Protein AF-A0A7R9LM05-F1 (afdb_monomer)

pLDDT: mean 73.04, std 13.44, range [50.22, 97.44]

Sequence (93 aa):
MIHQQMYYYTLIHRKMNKSDKIRHKLLAIFAGPGWRPGGPRLGFMEEIPDAVDEDTPRLELPLWQVLYTSFTCIVTLIGFYLFANHSQVFAHD

Organism: NCBI:txid334625

Structure (mmCIF, N/CA/C/O backbone):
data_AF-A0A7R9LM05-F1
#
_entry.id   AF-A0A7R9LM05-F1
#
loop_
_atom_site.group_PDB
_atom_site.id
_atom_site.type_symbol
_atom_site.label_atom_id
_atom_site.label_alt_id
_atom_site.label_comp_id
_atom_site.label_asym_id
_atom_site.label_entity_id
_atom_site.label_seq_id
_atom_site.pdbx_PDB_ins_code
_atom_site.Cartn_x
_atom_site.Cartn_y
_atom_site.Cartn_z
_atom_site.occupancy
_atom_site.B_iso_or_equiv
_atom_site.auth_seq_id
_atom_site.auth_comp_id
_atom_site.auth_asym_id
_atom_site.auth_atom_id
_atom_site.pdbx_PDB_model_num
ATOM 1 N N . MET A 1 1 ? -11.504 -3.646 0.921 1.00 52.09 1 MET A N 1
ATOM 2 C CA . MET A 1 1 ? -10.086 -3.704 1.351 1.00 52.09 1 MET A CA 1
ATOM 3 C C . MET A 1 1 ? -9.720 -2.633 2.382 1.00 52.09 1 MET A C 1
ATOM 5 O O . MET A 1 1 ? -9.426 -3.019 3.502 1.00 52.09 1 MET A O 1
ATOM 9 N N . ILE A 1 2 ? -9.801 -1.319 2.098 1.00 62.53 2 ILE A N 1
ATOM 10 C CA . ILE A 1 2 ? -9.422 -0.273 3.086 1.00 62.53 2 ILE A CA 1
ATOM 11 C C . ILE A 1 2 ? -10.274 -0.346 4.360 1.00 62.53 2 ILE A C 1
ATOM 13 O O . ILE A 1 2 ? -9.732 -0.306 5.454 1.00 62.53 2 ILE A O 1
ATOM 17 N N . HIS A 1 3 ? -11.593 -0.531 4.252 1.00 59.00 3 HIS A N 1
ATOM 18 C CA . HIS A 1 3 ? -12.458 -0.610 5.436 1.00 59.00 3 HIS A CA 1
ATOM 19 C C . HIS A 1 3 ? -12.091 -1.776 6.373 1.00 59.00 3 HIS A C 1
ATOM 21 O O . HIS A 1 3 ? -12.025 -1.582 7.583 1.00 59.00 3 HIS A O 1
ATOM 27 N N . GLN A 1 4 ? -11.750 -2.947 5.824 1.00 63.44 4 GLN A N 1
ATOM 28 C CA . GLN A 1 4 ? -11.276 -4.093 6.608 1.00 63.44 4 GLN A CA 1
ATOM 29 C C . GLN A 1 4 ? -9.912 -3.829 7.241 1.00 63.44 4 GLN A C 1
ATOM 31 O O . GLN A 1 4 ? -9.725 -4.131 8.416 1.00 63.44 4 GLN A O 1
ATOM 36 N N . GLN A 1 5 ? -8.977 -3.221 6.505 1.00 66.25 5 GLN A N 1
ATOM 37 C CA . GLN A 1 5 ? -7.671 -2.853 7.056 1.00 66.25 5 GLN A CA 1
ATOM 38 C C . GLN A 1 5 ? -7.799 -1.813 8.177 1.00 66.25 5 GL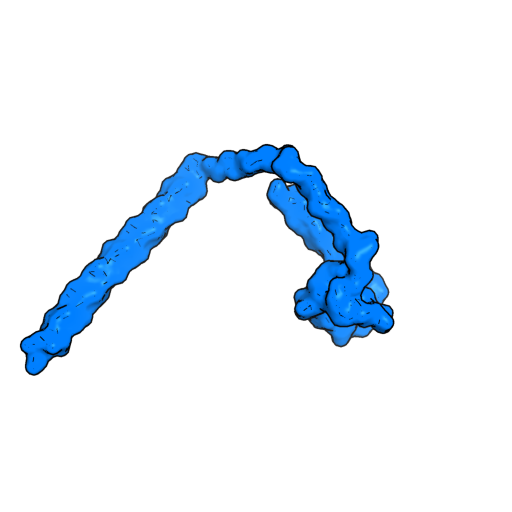N A C 1
ATOM 40 O O . GLN A 1 5 ? -7.146 -1.943 9.209 1.00 66.25 5 GLN A O 1
ATOM 45 N N . MET A 1 6 ? -8.691 -0.832 8.027 1.00 69.88 6 MET A N 1
ATOM 46 C CA . MET A 1 6 ? -8.970 0.180 9.050 1.00 69.88 6 MET A CA 1
ATOM 47 C C . MET A 1 6 ? -9.679 -0.426 10.268 1.00 69.88 6 MET A C 1
ATOM 49 O O . MET A 1 6 ? -9.328 -0.117 11.407 1.00 69.88 6 MET A O 1
ATOM 53 N N . TYR A 1 7 ? -10.627 -1.340 10.056 1.00 72.12 7 TYR A N 1
ATOM 54 C CA . TYR A 1 7 ? -11.270 -2.092 11.133 1.00 72.12 7 TYR A CA 1
ATOM 55 C C . TYR A 1 7 ? -10.244 -2.924 11.920 1.00 72.12 7 TYR A C 1
ATOM 57 O O . TYR A 1 7 ? -10.162 -2.819 13.145 1.00 72.12 7 TYR A O 1
ATOM 65 N N . TYR A 1 8 ? -9.366 -3.648 11.225 1.00 68.75 8 TYR A N 1
ATOM 66 C CA . TYR A 1 8 ? -8.270 -4.390 11.850 1.00 68.75 8 TYR A CA 1
ATOM 67 C C . TYR A 1 8 ? -7.308 -3.480 12.619 1.00 68.75 8 TYR A C 1
ATOM 69 O O . TYR A 1 8 ? -6.938 -3.778 13.757 1.00 68.75 8 TYR A O 1
ATOM 77 N N . TYR A 1 9 ? -6.932 -2.345 12.033 1.00 71.31 9 TYR A N 1
ATOM 78 C CA . TYR A 1 9 ? -6.035 -1.385 12.667 1.00 71.31 9 TYR A CA 1
ATOM 79 C C . TYR A 1 9 ? -6.633 -0.806 13.956 1.00 71.31 9 TYR A C 1
ATOM 81 O O . TYR A 1 9 ? -5.957 -0.736 14.983 1.00 71.31 9 TYR A O 1
ATOM 89 N N . THR A 1 10 ? -7.919 -0.445 13.942 1.00 74.00 10 THR A N 1
ATOM 90 C CA . THR A 1 10 ? -8.602 0.085 15.134 1.00 74.00 10 THR A CA 1
ATOM 91 C C . THR A 1 10 ? -8.727 -0.956 16.248 1.00 74.00 10 THR A C 1
ATOM 93 O O . THR A 1 10 ? -8.549 -0.612 17.421 1.00 74.00 10 THR A O 1
ATOM 96 N N . LEU A 1 11 ? -8.941 -2.234 15.915 1.00 71.44 11 LEU A N 1
ATOM 97 C CA . LEU A 1 11 ? -8.923 -3.333 16.886 1.00 71.44 11 LEU A CA 1
ATOM 98 C C . LEU A 1 11 ? -7.556 -3.479 17.563 1.00 71.44 11 LEU A C 1
ATOM 100 O O . LEU A 1 11 ? -7.484 -3.533 18.796 1.00 71.44 11 LEU A O 1
ATOM 104 N N . ILE A 1 12 ? -6.479 -3.480 16.774 1.00 71.88 12 ILE A N 1
ATOM 105 C CA . ILE A 1 12 ? -5.104 -3.571 17.282 1.00 71.88 12 ILE A CA 1
ATOM 106 C C . ILE A 1 12 ? -4.786 -2.352 18.149 1.00 71.88 12 ILE A C 1
ATOM 108 O O . ILE A 1 12 ? -4.323 -2.506 19.278 1.00 71.88 12 ILE A O 1
ATOM 112 N N . HIS A 1 13 ? -5.097 -1.144 17.678 1.00 70.81 13 HIS A N 1
ATOM 113 C CA . HIS A 1 13 ? -4.827 0.093 18.408 1.00 70.81 13 HIS A CA 1
ATOM 114 C C . HIS A 1 13 ? -5.562 0.145 19.755 1.00 70.81 13 HIS A C 1
ATOM 116 O O . HIS A 1 13 ? -4.970 0.476 20.786 1.00 70.81 13 HIS A O 1
ATOM 122 N N . ARG A 1 14 ? -6.831 -0.277 19.790 1.00 71.75 14 ARG A N 1
ATOM 123 C CA . ARG A 1 14 ? -7.609 -0.385 21.033 1.00 71.75 14 ARG A CA 1
ATOM 124 C C . ARG A 1 14 ? -7.009 -1.411 22.001 1.00 71.75 14 ARG A C 1
ATOM 126 O O . ARG A 1 14 ? -6.988 -1.169 23.207 1.00 71.75 14 ARG A O 1
ATOM 133 N N . LYS A 1 15 ? -6.503 -2.538 21.492 1.00 66.69 15 LYS A N 1
ATOM 134 C CA . LYS A 1 15 ? -5.858 -3.598 22.291 1.00 66.69 15 LYS A CA 1
ATOM 135 C C . LYS A 1 15 ? -4.494 -3.160 22.834 1.00 66.69 15 LYS A C 1
ATOM 137 O O . LYS A 1 15 ? -4.188 -3.404 24.003 1.00 66.69 15 LYS A O 1
ATOM 142 N N . MET A 1 16 ? -3.719 -2.431 22.030 1.00 66.81 16 MET A N 1
ATOM 143 C CA . MET A 1 16 ? -2.472 -1.801 22.465 1.00 66.81 16 MET A CA 1
ATOM 144 C C . MET A 1 16 ? -2.720 -0.776 23.573 1.00 66.81 16 MET A C 1
ATOM 146 O O . MET A 1 16 ? -1.980 -0.768 24.553 1.00 66.81 16 MET A O 1
ATOM 150 N N . ASN A 1 17 ? -3.765 0.051 23.466 1.00 70.81 17 ASN A N 1
ATOM 151 C CA . ASN A 1 17 ? -4.044 1.084 24.466 1.00 70.81 17 ASN A CA 1
ATOM 152 C C . ASN A 1 17 ? -4.528 0.518 25.816 1.00 70.81 17 ASN A C 1
ATOM 154 O O . ASN A 1 17 ? -4.300 1.129 26.851 1.00 70.81 17 ASN A O 1
ATOM 158 N N . LYS A 1 18 ? -5.138 -0.675 25.823 1.00 69.69 18 LYS A N 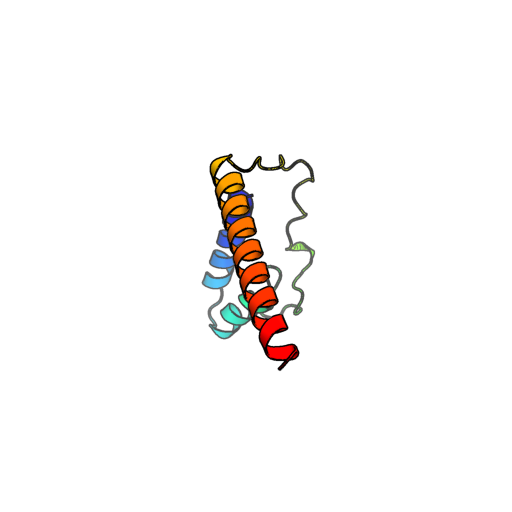1
ATOM 159 C CA . LYS A 1 18 ? -5.509 -1.397 27.057 1.00 69.69 18 LYS A CA 1
ATOM 160 C C . LYS A 1 18 ? -4.334 -2.095 27.754 1.00 69.69 18 LYS A C 1
ATOM 162 O O . LYS A 1 18 ? -4.494 -2.572 28.871 1.00 69.69 18 LYS A O 1
ATOM 167 N N . SER A 1 19 ? -3.179 -2.212 27.098 1.00 63.91 19 SER A N 1
ATOM 168 C CA . SER A 1 19 ? -2.017 -2.919 27.643 1.00 63.91 19 SER A CA 1
ATOM 169 C C . SER A 1 19 ? -1.069 -1.946 28.351 1.00 63.91 19 SER A C 1
ATOM 171 O O . SER A 1 19 ? -0.390 -1.158 27.693 1.00 63.91 19 SER A O 1
ATOM 173 N N . ASP A 1 20 ? -0.969 -2.048 29.679 1.00 65.81 20 ASP A N 1
ATOM 174 C CA . ASP A 1 20 ? -0.161 -1.145 30.523 1.00 65.81 20 ASP A CA 1
ATOM 175 C C . ASP A 1 20 ? 1.359 -1.249 30.293 1.00 65.81 20 ASP A C 1
ATOM 177 O O . ASP A 1 20 ? 2.110 -0.316 30.567 1.00 65.81 20 ASP A O 1
ATOM 181 N N . LYS A 1 21 ? 1.855 -2.378 29.762 1.00 76.00 21 LYS A N 1
ATOM 182 C CA . LYS A 1 21 ? 3.301 -2.608 29.575 1.00 76.00 21 LYS A CA 1
ATOM 183 C C . LYS A 1 21 ? 3.712 -2.477 28.111 1.00 76.00 21 LYS A C 1
ATOM 185 O O . LYS A 1 21 ? 3.214 -3.197 27.247 1.00 76.00 21 LYS A O 1
ATOM 190 N N . ILE A 1 22 ? 4.732 -1.657 27.850 1.00 74.69 22 ILE A N 1
ATOM 191 C CA . ILE A 1 22 ? 5.340 -1.450 26.519 1.00 74.69 22 ILE A CA 1
ATOM 192 C C . ILE A 1 22 ? 5.806 -2.777 25.892 1.00 74.69 22 ILE A C 1
ATOM 194 O O . ILE A 1 22 ? 5.624 -3.003 24.698 1.00 74.69 22 ILE A O 1
ATOM 198 N N . ARG A 1 23 ? 6.314 -3.712 26.707 1.00 70.75 23 ARG A N 1
ATOM 199 C CA . ARG A 1 23 ? 6.706 -5.060 26.260 1.00 70.75 23 ARG A CA 1
ATOM 200 C C . ARG A 1 23 ? 5.541 -5.835 25.631 1.00 70.75 23 ARG A C 1
ATOM 202 O O . ARG A 1 23 ? 5.751 -6.564 24.668 1.00 70.75 23 ARG A O 1
ATOM 209 N N . HIS A 1 24 ? 4.321 -5.665 26.141 1.00 67.88 24 HIS A N 1
ATOM 210 C CA . HIS A 1 24 ? 3.128 -6.297 25.572 1.00 67.88 24 HIS A CA 1
ATOM 211 C C . HIS A 1 24 ? 2.674 -5.610 24.278 1.00 67.88 24 HIS A C 1
ATOM 213 O O . HIS A 1 24 ? 2.182 -6.289 23.384 1.00 67.88 24 HIS A O 1
ATOM 219 N N . LYS A 1 25 ? 2.915 -4.301 24.124 1.00 69.06 25 LYS A N 1
ATOM 220 C CA . LYS A 1 25 ? 2.649 -3.582 22.867 1.00 69.06 25 LYS A CA 1
ATOM 221 C C . LYS A 1 25 ? 3.564 -4.063 21.737 1.00 69.06 25 LYS A C 1
ATOM 223 O O . LYS A 1 25 ? 3.081 -4.353 20.651 1.00 69.06 25 LYS A O 1
ATOM 228 N N . LEU A 1 26 ? 4.861 -4.228 22.011 1.00 73.06 26 LEU A N 1
ATOM 229 C CA . LEU A 1 26 ? 5.814 -4.765 21.029 1.00 73.06 26 LEU A CA 1
ATOM 230 C C . LEU A 1 26 ? 5.499 -6.222 20.671 1.00 73.06 26 LEU A C 1
ATOM 232 O O . LEU A 1 26 ? 5.455 -6.568 19.494 1.00 73.06 26 LEU A O 1
ATOM 236 N N . LEU A 1 27 ? 5.216 -7.066 21.668 1.00 70.62 27 LEU A N 1
ATOM 237 C CA . LEU A 1 27 ? 4.830 -8.459 21.423 1.00 70.62 27 LEU A CA 1
ATOM 238 C C . LEU A 1 27 ? 3.552 -8.573 20.586 1.00 70.62 27 LEU A C 1
ATOM 240 O O . LEU A 1 27 ? 3.503 -9.437 19.723 1.00 70.62 27 LEU A O 1
ATOM 244 N N . ALA A 1 28 ? 2.566 -7.691 20.767 1.00 67.88 28 ALA A N 1
ATOM 245 C CA . ALA A 1 28 ? 1.358 -7.679 19.940 1.00 67.88 28 ALA A CA 1
ATOM 246 C C . ALA A 1 28 ? 1.641 -7.356 18.459 1.00 67.88 28 ALA A C 1
ATOM 248 O O . ALA A 1 28 ? 0.969 -7.888 17.581 1.00 67.88 28 ALA A O 1
ATOM 249 N N . ILE A 1 29 ? 2.652 -6.529 18.169 1.00 72.44 29 ILE A N 1
ATOM 250 C CA . ILE A 1 29 ? 3.069 -6.222 16.791 1.00 72.44 29 ILE A CA 1
ATOM 251 C C . ILE A 1 29 ? 3.787 -7.426 16.165 1.00 72.44 29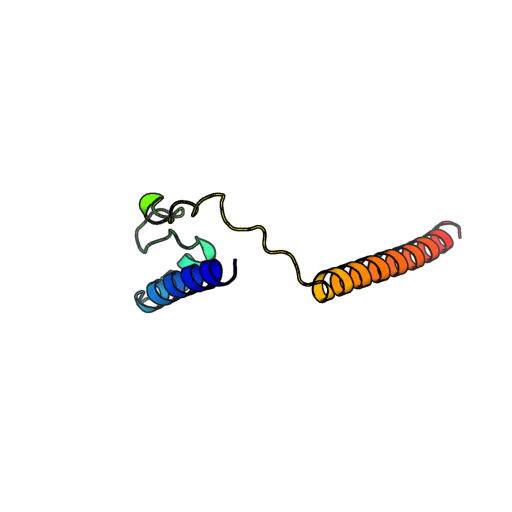 ILE A C 1
ATOM 253 O O . ILE A 1 29 ? 3.489 -7.794 15.034 1.00 72.44 29 ILE A O 1
ATOM 257 N N . PHE A 1 30 ? 4.696 -8.073 16.903 1.00 71.88 30 PHE A N 1
ATOM 258 C CA . PHE A 1 30 ? 5.472 -9.212 16.389 1.00 71.88 30 PHE A CA 1
ATOM 259 C C . PHE A 1 30 ? 4.696 -10.537 16.345 1.00 71.88 30 PHE A C 1
ATOM 261 O O . PHE A 1 30 ? 4.969 -11.377 15.491 1.00 71.88 30 PHE A O 1
ATOM 268 N N . ALA A 1 31 ? 3.768 -10.757 17.276 1.00 71.44 31 ALA A N 1
ATOM 269 C CA . ALA A 1 31 ? 2.971 -11.982 17.373 1.00 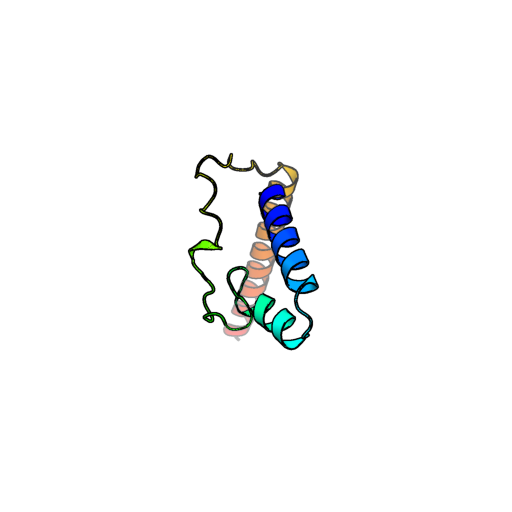71.44 31 ALA A CA 1
ATOM 270 C C . ALA A 1 31 ? 1.642 -11.892 16.607 1.00 71.44 31 ALA A C 1
ATOM 272 O O . ALA A 1 31 ? 1.003 -12.913 16.362 1.00 71.44 31 ALA A O 1
ATOM 273 N N . GLY A 1 32 ? 1.243 -10.687 16.200 1.00 67.12 32 GLY A N 1
ATOM 274 C CA . GLY A 1 32 ? 0.035 -10.454 15.427 1.00 67.12 32 GLY A CA 1
ATOM 275 C C . GLY A 1 32 ? -1.233 -10.264 16.274 1.00 67.12 32 GLY A C 1
ATOM 276 O O . GLY A 1 32 ? -1.220 -10.345 17.506 1.00 67.12 32 GLY A O 1
ATOM 277 N N . PRO A 1 33 ? -2.365 -9.990 15.605 1.00 63.12 33 PRO A N 1
ATOM 278 C CA . PRO A 1 33 ? -3.592 -9.479 16.227 1.00 63.12 33 PRO A CA 1
ATOM 279 C C . PRO A 1 33 ? -4.277 -10.448 17.210 1.00 63.12 33 PRO A C 1
ATOM 281 O O . PRO A 1 33 ? -4.959 -10.000 18.139 1.00 63.12 33 PRO A O 1
ATOM 284 N N . GLY A 1 34 ? -4.063 -11.759 17.058 1.00 62.12 34 GLY A N 1
ATOM 285 C CA . GLY A 1 34 ? -4.622 -12.779 17.953 1.00 62.12 34 GLY A CA 1
ATOM 286 C C . GLY A 1 34 ? -3.946 -12.848 19.328 1.00 62.12 34 GLY A C 1
ATOM 287 O O . GLY A 1 34 ? -4.479 -13.456 20.255 1.00 62.12 34 GLY A O 1
ATOM 288 N N . TRP A 1 35 ? -2.773 -12.237 19.506 1.00 70.00 35 TRP A N 1
ATOM 289 C CA . TRP A 1 35 ? -1.975 -12.399 20.721 1.00 70.00 35 TRP A CA 1
ATOM 290 C C . TRP A 1 35 ? -2.556 -11.633 21.929 1.00 70.00 35 TRP A C 1
ATOM 292 O O . TRP A 1 35 ? -3.027 -10.500 21.801 1.00 70.00 35 TRP A O 1
ATOM 302 N N . ARG A 1 36 ? -2.514 -12.231 23.129 1.00 64.12 36 ARG A N 1
ATOM 303 C CA . ARG A 1 36 ? -2.946 -11.622 24.407 1.00 64.12 36 ARG A CA 1
ATOM 304 C C . ARG A 1 36 ? -1.848 -11.764 25.471 1.00 64.12 36 ARG A C 1
ATOM 306 O O . ARG A 1 36 ? -1.130 -12.765 25.460 1.00 64.12 36 ARG A O 1
ATOM 313 N N . PRO A 1 37 ? -1.718 -10.816 26.420 1.00 62.25 37 PRO A N 1
ATOM 314 C CA . PRO A 1 37 ? -0.770 -10.948 27.523 1.00 62.25 37 PRO A CA 1
ATOM 315 C C . PRO A 1 37 ? -1.120 -12.178 28.374 1.00 62.25 37 PRO A C 1
ATOM 317 O O . PRO A 1 37 ? -2.210 -12.262 28.927 1.00 62.25 37 PRO A O 1
ATOM 320 N N . GLY A 1 38 ? -0.196 -13.141 28.440 1.00 65.56 38 GLY A N 1
ATOM 321 C CA . GLY A 1 38 ? -0.401 -14.435 29.107 1.00 65.56 38 GLY A CA 1
ATOM 322 C C . GLY A 1 38 ? -0.984 -15.542 28.216 1.00 65.56 38 GLY A C 1
ATOM 323 O O . GLY A 1 38 ? -1.123 -16.665 28.686 1.00 65.56 38 GLY A O 1
ATOM 324 N N . GLY A 1 39 ? -1.300 -15.253 26.948 1.00 66.12 39 GLY A N 1
ATOM 325 C CA . GLY A 1 39 ? -1.797 -16.231 25.976 1.00 66.12 39 GLY A CA 1
ATOM 326 C C . GLY A 1 39 ? -0.704 -16.847 25.084 1.00 66.12 39 GLY A C 1
ATOM 327 O O . GLY A 1 39 ? 0.437 -16.368 25.071 1.00 66.12 39 GLY A O 1
ATOM 328 N N . PRO A 1 40 ? -1.044 -17.895 24.308 1.00 63.66 40 PRO A N 1
ATOM 329 C CA . PRO A 1 40 ? -0.133 -18.533 23.357 1.00 63.66 40 PRO A CA 1
ATOM 330 C C . PRO A 1 40 ? 0.432 -17.538 22.334 1.00 63.66 40 PRO A C 1
ATOM 332 O O . PRO A 1 40 ? -0.242 -16.584 21.944 1.00 63.66 40 PRO A O 1
ATOM 335 N N . ARG A 1 41 ? 1.655 -17.786 21.835 1.00 60.59 41 ARG A N 1
ATOM 336 C CA . ARG A 1 41 ? 2.317 -16.937 20.817 1.00 60.59 41 ARG A CA 1
ATOM 337 C C . ARG A 1 41 ? 1.462 -16.746 19.557 1.00 60.59 41 ARG A C 1
ATOM 339 O O . ARG A 1 41 ? 1.547 -15.695 18.943 1.00 60.59 41 ARG A O 1
ATOM 346 N N . LEU A 1 42 ? 0.651 -17.743 19.202 1.00 60.28 42 LEU A N 1
ATOM 347 C CA . LEU A 1 42 ? -0.226 -17.729 18.028 1.00 60.28 42 LEU A CA 1
ATOM 348 C C . LEU A 1 42 ? -1.575 -17.028 18.261 1.00 60.28 42 LEU A C 1
ATOM 350 O O . LEU A 1 42 ? -2.368 -16.914 17.333 1.00 60.28 42 LEU A O 1
ATOM 354 N N . GLY A 1 43 ? -1.832 -16.550 19.482 1.00 64.50 43 GLY A N 1
ATOM 355 C CA . GLY A 1 43 ? -3.141 -16.037 19.853 1.00 64.50 43 GLY A CA 1
ATOM 356 C C . GLY A 1 43 ? -4.205 -17.121 19.983 1.00 64.50 43 GLY A C 1
ATOM 357 O O . GLY A 1 43 ? -3.930 -18.306 19.802 1.00 64.50 43 GLY A O 1
ATOM 358 N N . PHE A 1 44 ? -5.422 -16.713 20.332 1.00 64.38 44 PHE A N 1
ATOM 359 C CA . PHE A 1 44 ? -6.582 -17.603 20.303 1.00 64.38 44 PHE A CA 1
ATOM 360 C C . PHE A 1 44 ? -7.224 -17.508 18.921 1.00 64.38 44 PHE A C 1
ATOM 362 O O . PHE A 1 44 ? -7.540 -16.405 18.475 1.00 64.38 44 PHE A O 1
ATOM 369 N N . MET A 1 45 ? -7.403 -18.649 18.249 1.00 59.47 45 MET A N 1
ATOM 370 C CA . MET A 1 45 ? -8.024 -18.695 16.917 1.00 59.47 45 MET A CA 1
ATOM 371 C C . MET A 1 45 ? -9.443 -18.113 16.934 1.00 59.47 45 MET A C 1
ATOM 373 O O . MET A 1 45 ? -9.835 -17.469 15.976 1.00 59.47 45 MET A O 1
ATOM 377 N N . GLU A 1 46 ? -10.148 -18.222 18.062 1.00 62.84 46 GLU A N 1
ATOM 378 C CA . GLU A 1 46 ? -11.487 -17.652 18.292 1.00 62.84 46 GLU A CA 1
ATOM 379 C C . GLU A 1 46 ? -11.529 -16.112 18.249 1.00 62.84 46 GLU A C 1
ATOM 381 O O . GLU A 1 46 ? -12.599 -15.521 18.150 1.00 62.84 46 GLU A O 1
ATOM 386 N N . GLU A 1 47 ? -10.381 -15.436 18.381 1.00 61.62 47 GLU A N 1
ATOM 387 C CA . GLU A 1 47 ? -10.282 -13.971 18.303 1.00 61.62 47 GLU A CA 1
ATOM 388 C C . GLU A 1 47 ? -9.844 -13.488 16.913 1.00 61.62 47 GLU A C 1
ATOM 390 O O . GLU A 1 47 ? -9.852 -12.284 16.640 1.00 61.62 47 GLU A O 1
ATOM 395 N N . ILE A 1 48 ? -9.439 -14.406 16.034 1.00 66.12 48 ILE A N 1
ATOM 396 C CA . ILE A 1 48 ? -9.225 -14.096 14.627 1.00 66.12 48 ILE A CA 1
ATOM 397 C C . ILE A 1 48 ? -10.629 -14.012 14.028 1.00 66.12 48 ILE A C 1
ATOM 399 O O . ILE A 1 48 ? -11.329 -15.020 14.050 1.00 66.12 48 ILE A O 1
ATOM 403 N N . PRO A 1 49 ? -11.091 -12.837 13.563 1.00 62.97 49 PRO A N 1
ATOM 404 C CA . PRO A 1 49 ? -12.385 -12.780 12.908 1.0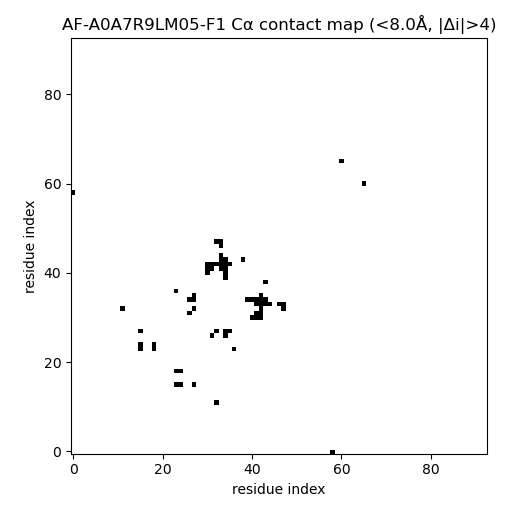0 62.97 49 PRO A CA 1
ATOM 405 C C . PRO A 1 49 ? -12.335 -13.732 11.714 1.00 62.97 49 PRO A C 1
ATOM 407 O O . PRO A 1 49 ? -11.367 -13.693 10.946 1.00 62.97 49 PRO A O 1
ATOM 410 N N . ASP A 1 50 ? -13.348 -14.594 11.603 1.00 62.53 50 ASP A N 1
ATOM 411 C CA . ASP A 1 50 ? -13.516 -15.464 10.445 1.00 62.53 50 ASP A CA 1
ATOM 412 C C . ASP A 1 50 ? -13.359 -14.611 9.190 1.00 62.53 50 ASP A C 1
ATOM 414 O O . ASP A 1 50 ? -13.839 -13.470 9.143 1.00 62.53 50 ASP A O 1
ATOM 418 N N . ALA A 1 51 ? -12.583 -15.115 8.227 1.00 59.16 51 ALA A N 1
ATOM 419 C CA . ALA A 1 51 ? -12.301 -14.397 6.997 1.00 59.16 51 ALA A CA 1
ATOM 420 C C . ALA A 1 51 ? -13.641 -14.015 6.367 1.00 59.16 51 ALA A C 1
ATOM 422 O O . ALA A 1 51 ? -14.357 -14.872 5.862 1.00 59.16 51 ALA A O 1
ATOM 423 N N . VAL A 1 52 ? -13.990 -12.732 6.495 1.00 55.41 52 VAL A N 1
ATOM 424 C CA . VAL A 1 52 ? -15.222 -12.163 5.957 1.00 55.41 52 VAL A CA 1
ATOM 425 C C . VAL A 1 52 ? -15.292 -12.570 4.495 1.00 55.41 52 VAL A C 1
ATOM 427 O O . VAL A 1 52 ? -14.336 -12.314 3.763 1.00 55.41 52 VAL A O 1
ATOM 430 N N . ASP A 1 53 ? -16.397 -13.233 4.174 1.00 52.75 53 ASP A N 1
ATOM 431 C CA . ASP A 1 53 ? -16.756 -13.943 2.952 1.00 52.75 53 ASP A CA 1
ATOM 432 C C . ASP A 1 53 ? -15.958 -13.586 1.682 1.00 52.75 53 ASP A C 1
ATOM 434 O O . ASP A 1 53 ? -15.691 -12.420 1.365 1.00 52.75 53 ASP A O 1
ATOM 438 N N . GLU A 1 54 ? -15.664 -14.627 0.892 1.00 56.62 54 GLU A N 1
ATOM 439 C CA . GLU A 1 54 ? -15.066 -14.576 -0.457 1.00 56.62 54 GLU A CA 1
ATOM 440 C C . GLU A 1 54 ? -15.771 -13.607 -1.430 1.00 56.62 54 GLU A C 1
ATOM 442 O O . GLU A 1 54 ? -15.205 -13.255 -2.464 1.00 56.62 54 GLU A O 1
ATOM 447 N N . ASP A 1 55 ? -16.950 -13.097 -1.074 1.00 55.72 55 ASP A N 1
ATOM 448 C CA . ASP A 1 55 ? -17.725 -12.093 -1.806 1.00 55.72 55 ASP A CA 1
ATOM 449 C C . ASP A 1 55 ? -17.213 -10.655 -1.629 1.00 55.72 55 ASP A C 1
ATOM 451 O O . ASP A 1 55 ? -17.937 -9.682 -1.864 1.00 55.72 55 ASP A O 1
ATOM 455 N N . THR A 1 56 ? -15.950 -10.464 -1.234 1.00 60.34 56 THR A N 1
ATOM 456 C CA . THR A 1 56 ? -15.363 -9.125 -1.300 1.00 60.34 56 THR A CA 1
ATOM 457 C C . THR A 1 56 ? -15.221 -8.752 -2.781 1.00 60.34 56 THR A C 1
ATOM 459 O O . THR A 1 56 ? -14.431 -9.390 -3.482 1.00 60.34 56 THR A O 1
ATOM 462 N N . PRO A 1 57 ? -15.937 -7.729 -3.299 1.00 57.44 57 PRO A N 1
ATOM 463 C CA . PRO A 1 57 ? -15.819 -7.364 -4.700 1.00 57.44 57 PRO A CA 1
ATOM 464 C C . PRO A 1 57 ? -14.357 -7.035 -4.976 1.00 57.44 57 PRO A C 1
ATOM 466 O O . PRO A 1 57 ? -13.744 -6.220 -4.275 1.00 57.44 57 PRO A O 1
ATOM 469 N N . ARG A 1 58 ? -13.793 -7.735 -5.964 1.00 59.12 58 ARG A N 1
ATOM 470 C CA . ARG A 1 58 ? -12.425 -7.546 -6.439 1.00 59.12 58 ARG A CA 1
ATOM 471 C C . ARG A 1 58 ? -12.298 -6.062 -6.764 1.00 59.12 58 ARG A C 1
ATOM 473 O O . ARG A 1 58 ? -12.922 -5.590 -7.705 1.00 59.12 58 ARG A O 1
ATOM 480 N N . LEU A 1 59 ? -11.600 -5.314 -5.911 1.00 66.44 59 LEU A N 1
ATOM 481 C CA . LEU A 1 59 ? -11.481 -3.869 -6.066 1.00 66.44 59 LEU A CA 1
ATOM 482 C C . LEU A 1 59 ? -10.771 -3.613 -7.384 1.00 66.44 59 LEU A C 1
ATOM 484 O O . LEU A 1 59 ? -9.571 -3.860 -7.504 1.00 66.44 59 LEU A O 1
ATOM 488 N N . GLU A 1 60 ? -11.538 -3.174 -8.373 1.00 74.00 60 GLU A N 1
ATOM 489 C CA . GLU A 1 60 ? -11.005 -2.766 -9.657 1.00 74.00 60 GLU A CA 1
ATOM 490 C C . GLU A 1 60 ? -10.040 -1.612 -9.397 1.00 74.00 60 GLU A C 1
ATOM 492 O O . GLU A 1 60 ? -10.407 -0.563 -8.861 1.00 74.00 60 GLU A O 1
ATOM 497 N N . LEU A 1 61 ? -8.762 -1.852 -9.687 1.00 79.56 61 LEU A N 1
ATOM 498 C CA . LEU A 1 61 ? -7.731 -0.840 -9.536 1.00 79.56 61 LEU A CA 1
ATOM 499 C C . LEU A 1 61 ? -8.083 0.333 -10.463 1.00 79.56 61 LEU A C 1
ATOM 501 O O . LEU A 1 61 ? -8.328 0.110 -11.652 1.00 79.56 61 LEU A O 1
ATOM 505 N N . PRO A 1 62 ? -8.091 1.583 -9.969 1.00 87.12 62 PRO A N 1
ATOM 506 C CA . PRO A 1 62 ? -8.316 2.735 -10.826 1.00 87.12 62 PRO A CA 1
ATOM 507 C C . PRO A 1 62 ? -7.237 2.785 -11.913 1.00 87.12 62 PRO A C 1
ATOM 509 O O . PRO A 1 62 ? -6.061 2.531 -11.645 1.00 87.12 62 PRO A O 1
ATOM 512 N N . LEU A 1 63 ? -7.626 3.164 -13.134 1.00 87.69 63 LEU A N 1
ATOM 513 C CA . LEU A 1 63 ? -6.754 3.146 -14.320 1.00 87.69 63 LEU A CA 1
ATOM 514 C C . LEU A 1 63 ? -5.399 3.836 -14.098 1.00 87.69 63 LEU A C 1
ATOM 516 O O . LEU A 1 63 ? -4.374 3.338 -14.548 1.00 87.69 63 LEU A O 1
ATOM 520 N N . TRP A 1 64 ? -5.368 4.940 -13.347 1.00 89.62 64 TRP A N 1
ATOM 521 C CA . TRP A 1 64 ? -4.125 5.629 -12.982 1.00 89.62 64 TRP A CA 1
ATOM 522 C C . TRP A 1 64 ? -3.127 4.728 -12.235 1.00 89.62 64 TRP A C 1
ATOM 524 O O . TRP A 1 64 ? -1.936 4.769 -12.535 1.00 89.62 64 TRP A O 1
ATOM 534 N N . GLN A 1 65 ? -3.587 3.896 -11.296 1.00 89.12 65 GLN A N 1
ATOM 535 C CA . GLN A 1 65 ? -2.704 2.989 -10.554 1.00 89.12 65 GLN A CA 1
ATOM 536 C C . GLN A 1 65 ? -2.144 1.901 -11.467 1.00 89.12 65 GLN A C 1
ATOM 538 O O . GLN A 1 65 ? -0.954 1.607 -11.404 1.00 89.12 65 GLN A O 1
ATOM 543 N N . VAL A 1 66 ? -2.970 1.368 -12.370 1.00 90.81 66 VAL A N 1
ATOM 544 C CA . VAL A 1 66 ? -2.528 0.393 -13.375 1.00 90.81 66 VAL A CA 1
ATOM 545 C C . VAL A 1 66 ? -1.464 1.005 -14.290 1.00 90.81 66 VAL A C 1
ATOM 547 O O . VAL A 1 66 ? -0.430 0.381 -14.534 1.00 90.81 66 VAL A O 1
ATOM 550 N N . LEU A 1 67 ? -1.675 2.240 -14.753 1.00 95.00 67 LEU A N 1
ATOM 551 C CA . LEU A 1 67 ? -0.718 2.965 -15.592 1.00 95.00 67 LEU A CA 1
ATOM 552 C C . LEU A 1 67 ? 0.590 3.258 -14.853 1.00 95.00 67 LEU A C 1
ATOM 554 O O . LEU A 1 67 ? 1.662 3.015 -15.403 1.00 95.00 67 LEU A O 1
ATOM 558 N N . TYR A 1 68 ? 0.510 3.729 -13.608 1.00 94.81 68 TYR A N 1
ATOM 559 C CA . TYR A 1 68 ? 1.680 3.996 -12.775 1.00 94.81 68 TYR A CA 1
ATOM 560 C C . TYR A 1 68 ? 2.516 2.729 -12.567 1.00 94.81 68 TYR A C 1
ATOM 562 O O . TYR A 1 68 ? 3.712 2.725 -12.858 1.00 94.81 68 TYR A O 1
ATOM 570 N N . THR A 1 69 ? 1.883 1.630 -12.145 1.00 93.94 69 THR A N 1
ATOM 571 C CA . THR A 1 69 ? 2.570 0.347 -11.950 1.00 93.94 69 THR A CA 1
ATOM 572 C C . THR A 1 69 ? 3.184 -0.157 -13.254 1.00 93.94 69 THR A C 1
ATOM 574 O O . THR A 1 69 ? 4.345 -0.566 -13.262 1.00 93.94 69 THR A O 1
ATOM 577 N N . SER A 1 70 ? 2.454 -0.067 -14.368 1.00 95.81 70 SER A N 1
ATOM 578 C CA . SER A 1 70 ? 2.958 -0.483 -15.684 1.00 95.81 70 SER A CA 1
ATOM 579 C C . SER A 1 70 ? 4.185 0.328 -16.100 1.00 95.81 70 SER A C 1
ATOM 581 O O . SER A 1 70 ? 5.191 -0.241 -16.523 1.00 95.81 70 SER A O 1
ATOM 583 N N . PHE A 1 71 ? 4.141 1.649 -15.924 1.00 97.19 71 PHE A N 1
ATOM 584 C CA . PHE A 1 71 ? 5.260 2.537 -16.224 1.00 97.19 71 PHE A CA 1
ATOM 585 C C . PHE A 1 71 ? 6.493 2.203 -15.378 1.00 97.19 71 PHE A C 1
ATOM 587 O O . PHE A 1 71 ? 7.585 2.034 -15.921 1.00 97.19 71 PHE A O 1
ATOM 594 N N . THR A 1 72 ? 6.327 2.032 -14.064 1.00 95.81 72 THR A N 1
ATOM 595 C CA . THR A 1 72 ? 7.431 1.662 -13.168 1.00 95.81 72 THR A CA 1
ATOM 596 C C . THR A 1 72 ? 8.046 0.310 -13.544 1.00 95.81 72 THR A C 1
ATOM 598 O O . THR A 1 72 ? 9.274 0.181 -13.548 1.00 95.81 72 THR A O 1
ATOM 601 N N . C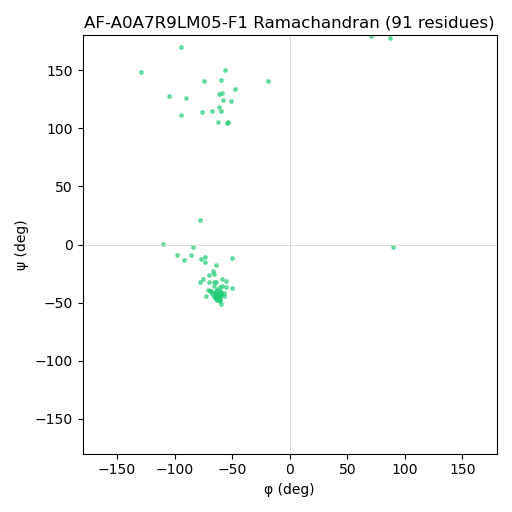YS A 1 73 ? 7.230 -0.679 -13.923 1.00 96.81 73 CYS A N 1
ATOM 602 C CA . CYS A 1 73 ? 7.722 -1.969 -14.413 1.00 96.81 73 CYS A CA 1
ATOM 603 C C . CYS A 1 73 ? 8.550 -1.815 -15.696 1.00 96.81 73 CYS A C 1
ATOM 605 O O . CYS A 1 73 ? 9.651 -2.360 -15.773 1.00 96.81 73 CYS A O 1
ATOM 607 N N . ILE A 1 74 ? 8.071 -1.038 -16.672 1.00 97.44 74 ILE A N 1
ATOM 608 C CA . ILE A 1 74 ? 8.789 -0.795 -17.933 1.00 97.44 74 ILE A CA 1
ATOM 609 C C . ILE A 1 74 ? 10.130 -0.101 -17.675 1.00 97.44 74 ILE A C 1
ATOM 611 O O . ILE A 1 74 ? 11.158 -0.558 -18.171 1.00 97.44 74 ILE A O 1
ATOM 615 N N . VAL A 1 75 ? 10.148 0.961 -16.864 1.00 97.38 75 VAL A N 1
ATOM 616 C CA . VAL A 1 75 ? 11.385 1.689 -16.527 1.00 97.38 75 VAL A CA 1
ATOM 617 C C . VAL A 1 75 ? 12.395 0.769 -15.839 1.00 97.38 75 VAL A C 1
ATOM 619 O O . VAL A 1 75 ? 13.576 0.792 -16.183 1.00 97.38 75 VAL A O 1
ATOM 622 N N . THR A 1 76 ? 11.934 -0.080 -14.917 1.00 96.12 76 THR A N 1
ATOM 623 C CA . THR A 1 76 ? 12.794 -1.050 -14.223 1.00 96.12 76 THR A CA 1
ATOM 624 C C . THR A 1 76 ? 13.393 -2.066 -15.196 1.00 96.12 76 THR A C 1
ATOM 626 O O . THR A 1 76 ? 14.589 -2.341 -15.132 1.00 96.12 76 THR A O 1
ATOM 629 N N . LEU A 1 77 ? 12.594 -2.587 -16.131 1.00 96.44 77 LEU A N 1
ATOM 630 C CA . LEU A 1 77 ? 13.062 -3.538 -17.143 1.00 96.44 77 LEU A CA 1
ATOM 631 C C . LEU A 1 77 ? 14.065 -2.907 -18.114 1.00 96.44 77 LEU A C 1
ATOM 633 O O . LEU A 1 77 ? 15.077 -3.530 -18.424 1.00 96.44 77 LEU A O 1
ATOM 637 N N . ILE A 1 78 ? 13.826 -1.670 -18.559 1.00 96.50 78 ILE A N 1
ATOM 638 C CA . ILE A 1 78 ? 14.766 -0.937 -19.420 1.00 96.50 78 ILE A CA 1
ATOM 639 C C . ILE A 1 78 ? 16.076 -0.682 -18.673 1.00 96.50 78 ILE A C 1
ATOM 641 O O . ILE A 1 78 ? 17.150 -0.946 -19.211 1.00 96.50 78 ILE A O 1
ATOM 645 N N . GLY A 1 79 ? 15.998 -0.211 -17.425 1.00 95.19 79 GLY A N 1
ATOM 646 C CA . GLY A 1 79 ? 17.176 -0.004 -16.583 1.00 95.19 79 GLY A CA 1
ATOM 647 C C . GLY A 1 79 ? 17.979 -1.292 -16.407 1.00 95.19 79 GLY A C 1
ATOM 648 O O . GLY A 1 79 ? 19.198 -1.286 -16.572 1.00 95.19 79 GLY A O 1
ATOM 649 N N . PHE A 1 80 ? 17.295 -2.410 -16.160 1.00 95.25 80 PHE A N 1
ATOM 650 C CA . PHE A 1 80 ? 17.928 -3.721 -16.063 1.00 95.25 80 PHE A CA 1
ATOM 651 C C . PHE A 1 80 ? 18.562 -4.168 -17.385 1.00 95.25 80 PHE A C 1
ATOM 653 O O . PHE A 1 80 ? 19.688 -4.652 -17.375 1.00 95.25 80 PHE A O 1
ATOM 660 N N . TYR A 1 81 ? 17.892 -3.972 -18.523 1.00 93.94 81 TYR A N 1
ATOM 661 C CA . TYR A 1 81 ? 18.433 -4.320 -19.839 1.00 93.94 81 TYR A CA 1
ATOM 662 C C . TYR A 1 81 ? 19.710 -3.534 -20.160 1.00 93.94 81 TYR A C 1
ATOM 664 O O . TYR A 1 81 ? 20.705 -4.115 -20.589 1.00 93.94 81 TYR A O 1
ATOM 672 N N . LEU A 1 82 ? 19.710 -2.222 -19.907 1.00 92.25 82 LEU A N 1
ATOM 673 C CA . LEU A 1 82 ? 20.886 -1.374 -20.106 1.00 92.25 82 LEU A CA 1
ATOM 674 C C . LEU A 1 82 ? 22.032 -1.772 -19.174 1.00 92.25 82 LEU A C 1
ATOM 676 O O . LEU A 1 82 ? 23.176 -1.867 -19.616 1.00 92.25 82 LEU A O 1
ATOM 680 N N . PHE A 1 83 ? 21.724 -2.043 -17.904 1.00 92.19 83 PHE A N 1
ATOM 681 C CA . PHE A 1 83 ? 22.705 -2.509 -16.930 1.00 92.19 83 PHE A CA 1
ATOM 682 C C . PHE A 1 83 ? 23.302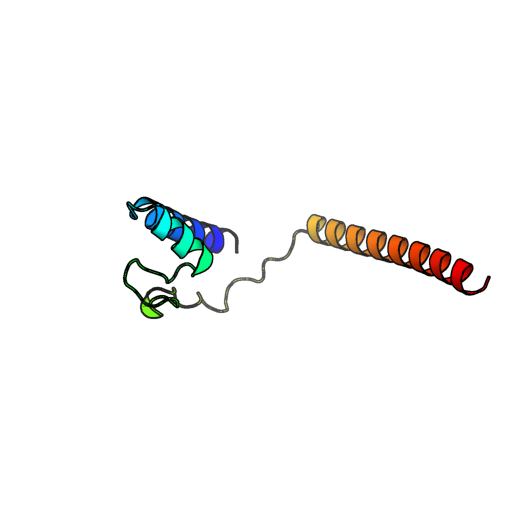 -3.863 -17.327 1.00 92.19 83 PHE A C 1
ATOM 684 O O . PHE A 1 83 ? 24.521 -4.023 -17.323 1.00 92.19 83 PHE A O 1
ATOM 691 N N . ALA A 1 84 ? 22.459 -4.817 -17.727 1.00 89.69 84 ALA A N 1
ATOM 692 C CA . ALA A 1 84 ? 22.887 -6.126 -18.194 1.00 89.69 84 ALA A CA 1
ATOM 693 C C . ALA A 1 84 ? 23.777 -5.993 -19.436 1.00 89.69 84 ALA A C 1
ATOM 695 O O . ALA A 1 84 ? 24.885 -6.520 -19.436 1.00 89.69 84 ALA A O 1
ATOM 696 N N . ASN A 1 85 ? 23.361 -5.220 -20.442 1.00 88.56 85 ASN A N 1
ATOM 697 C CA . ASN A 1 85 ? 24.155 -4.993 -21.650 1.00 88.56 85 ASN A CA 1
ATOM 698 C C . ASN A 1 85 ? 25.518 -4.357 -21.335 1.00 88.56 85 ASN A C 1
ATOM 700 O O . A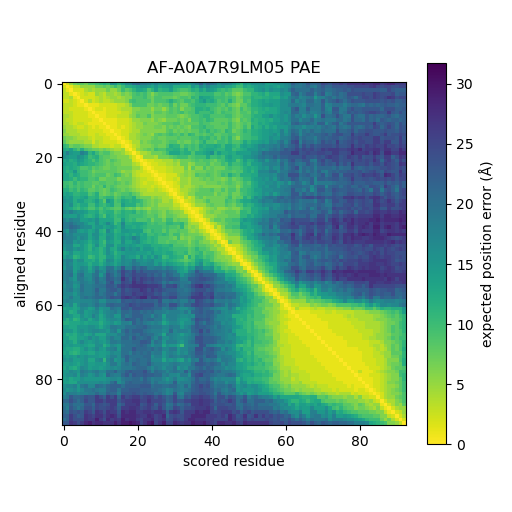SN A 1 85 ? 26.537 -4.805 -21.849 1.00 88.56 85 ASN A O 1
ATOM 704 N N . HIS A 1 86 ? 25.557 -3.367 -20.439 1.00 81.19 86 HIS A N 1
ATOM 705 C CA . HIS A 1 86 ? 26.813 -2.774 -19.983 1.00 81.19 86 HIS A CA 1
ATOM 706 C C . HIS A 1 86 ? 27.684 -3.809 -19.252 1.00 81.19 86 HIS A C 1
ATOM 708 O O . HIS A 1 86 ? 28.871 -3.898 -19.531 1.00 81.19 86 HIS A O 1
ATOM 714 N N . SER A 1 87 ? 27.108 -4.652 -18.387 1.00 78.62 87 SER A N 1
ATOM 715 C CA . SER A 1 87 ? 27.851 -5.697 -17.663 1.00 78.62 87 SER A CA 1
ATOM 716 C C . SER A 1 87 ? 28.432 -6.797 -18.562 1.00 78.62 87 SER A C 1
ATOM 718 O O . SER A 1 87 ? 29.503 -7.311 -18.259 1.00 78.62 87 SER A O 1
ATOM 720 N N . GLN A 1 88 ? 27.765 -7.143 -19.671 1.00 71.38 88 GLN A N 1
ATOM 721 C CA . GLN A 1 88 ? 28.267 -8.140 -20.626 1.00 71.38 88 GLN A CA 1
ATOM 722 C C . GLN A 1 88 ? 29.484 -7.624 -21.404 1.00 71.38 88 GLN A C 1
ATOM 724 O O . GLN A 1 88 ? 30.374 -8.408 -21.716 1.00 71.38 88 GLN A O 1
ATOM 729 N N . VAL A 1 89 ? 29.553 -6.315 -21.678 1.00 69.19 89 VAL A N 1
ATOM 730 C CA . VAL A 1 89 ? 30.707 -5.701 -22.356 1.00 69.19 89 VAL A CA 1
ATOM 731 C C . VAL A 1 89 ? 31.982 -5.854 -21.517 1.00 69.19 89 VAL A C 1
ATOM 733 O O . VAL A 1 89 ? 32.990 -6.292 -22.050 1.00 69.19 89 VAL A O 1
ATOM 736 N N . PHE A 1 90 ? 31.932 -5.624 -20.199 1.00 60.47 90 PHE A N 1
ATOM 737 C CA . PHE A 1 90 ? 33.101 -5.823 -19.318 1.00 60.47 90 PHE A CA 1
ATOM 738 C C . PHE A 1 90 ? 33.448 -7.290 -19.038 1.00 60.47 90 PHE A C 1
ATOM 740 O O . PHE A 1 90 ? 34.485 -7.556 -18.443 1.00 60.47 90 PHE A O 1
ATOM 747 N N . ALA A 1 91 ? 32.584 -8.244 -19.393 1.00 59.81 91 ALA A N 1
ATOM 748 C CA . ALA A 1 91 ? 32.862 -9.670 -19.210 1.00 59.81 91 ALA A CA 1
ATOM 749 C C . ALA A 1 91 ? 33.658 -10.279 -20.382 1.00 59.81 91 ALA A C 1
ATOM 751 O O . ALA A 1 91 ? 34.070 -11.435 -20.295 1.00 59.81 91 ALA A O 1
ATOM 752 N N . HIS A 1 92 ? 33.835 -9.525 -21.473 1.00 56.50 92 HIS A N 1
ATOM 753 C CA . HIS A 1 92 ? 34.522 -9.951 -22.694 1.00 56.50 92 HIS A CA 1
ATOM 754 C C . HIS A 1 92 ? 35.885 -9.266 -22.931 1.00 56.50 92 HIS A C 1
ATOM 756 O O . HIS A 1 92 ? 36.533 -9.601 -23.924 1.00 56.50 92 HIS A O 1
ATOM 762 N N . ASP A 1 93 ? 36.321 -8.384 -22.025 1.00 50.22 93 ASP A N 1
ATOM 763 C CA . ASP A 1 9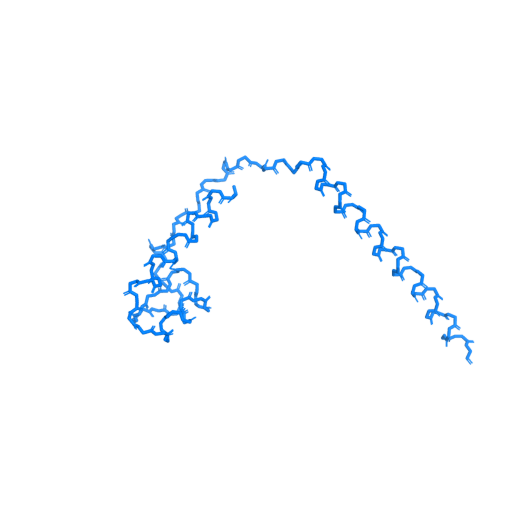3 ? 37.678 -7.809 -21.951 1.00 50.22 93 ASP A CA 1
ATOM 764 C C . ASP A 1 93 ? 38.509 -8.509 -20.856 1.00 50.22 93 ASP A C 1
ATOM 766 O O . ASP A 1 93 ? 39.739 -8.667 -21.047 1.00 50.22 93 ASP A O 1
#

Foldseek 3Di:
DVVVVVVLVVLLVVLLVPDPDPVVNVLCVVLDNQDDVVDDSVHDPVRVPDPPDPPPPPPDDPPVVVVVVVVVVVVVVVVVVVVVVVVVVVVVD

Radius of gyration: 22.67 Å; Cα contacts (8 Å, |Δi|>4): 34; chains: 1; bounding box: 55×24×53 Å

Solvent-accessible surface area (backbone atoms only — not comparable to full-atom values): 5627 Å² total; per-residue (Å²): 109,67,67,58,53,51,53,52,48,52,54,46,52,55,53,42,73,72,45,93,45,68,70,55,44,53,46,35,67,77,44,32,86,35,36,47,94,94,51,54,69,76,23,48,72,91,67,46,75,72,80,75,58,92,81,60,74,78,77,77,75,56,67,68,58,55,50,51,52,51,50,53,50,51,54,51,50,50,53,49,51,54,50,49,55,55,53,54,58,71,73,76,113

Mean predicted aligned error: 14.53 Å

Secondary structure (DSSP, 8-state):
-HHHHHHHHHHHHHHHHT---HHHHHHHHHH-TT--TTS-TT--GGGS-----TT-------HHHHHHHHHHHHHHHHHHHHHHHHHHHTT--